Protein AF-M0FC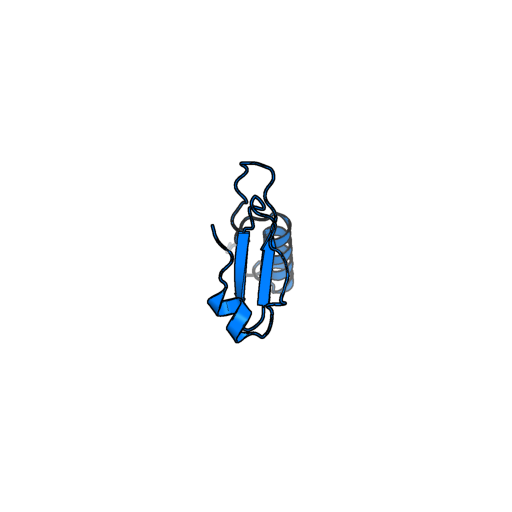08-F1 (afdb_monomer_lite)

pLDDT: mean 76.97, std 13.75, range [42.69, 95.62]

Organism: NCBI:txid1227481

Foldseek 3Di:
DDDPVVLCVVLVNDDDDDDDPPFDWDWDDPDRNDIDIDGADVVDDDDDPCPPPVNVVVVVVVCVVVVVPPPDPPDD

Structure (mmCIF, N/CA/C/O backbone):
data_AF-M0FC08-F1
#
_entry.id   AF-M0FC08-F1
#
loop_
_atom_site.group_PDB
_atom_site.id
_atom_site.type_symbol
_atom_site.label_atom_id
_atom_site.label_alt_id
_atom_site.label_comp_id
_atom_site.label_asym_id
_atom_site.label_entity_id
_atom_site.label_seq_id
_atom_site.pdbx_PDB_ins_code
_atom_site.Cartn_x
_atom_site.Cartn_y
_atom_site.Cartn_z
_atom_site.occupancy
_atom_site.B_iso_or_equiv
_atom_site.auth_seq_id
_atom_site.auth_comp_id
_atom_site.auth_asym_id
_atom_site.auth_atom_id
_atom_site.pdbx_PDB_model_num
ATOM 1 N N . MET A 1 1 ? 14.806 -4.902 -8.029 1.00 42.69 1 MET A N 1
ATOM 2 C CA . MET A 1 1 ? 13.654 -5.778 -8.335 1.00 42.69 1 MET A CA 1
ATOM 3 C C . MET A 1 1 ? 13.061 -5.336 -9.663 1.00 42.69 1 MET A C 1
ATOM 5 O O . MET A 1 1 ? 13.137 -4.155 -9.976 1.00 42.69 1 MET A O 1
ATOM 9 N N . THR A 1 2 ? 12.558 -6.274 -10.460 1.00 52.28 2 THR A N 1
ATOM 10 C CA . THR A 1 2 ? 11.980 -6.021 -11.789 1.00 52.28 2 THR A CA 1
ATOM 11 C C . THR A 1 2 ? 10.459 -6.044 -11.656 1.00 52.28 2 THR A C 1
ATOM 13 O O . THR A 1 2 ? 9.934 -6.906 -10.954 1.00 52.28 2 THR A O 1
ATOM 16 N N . LEU A 1 3 ? 9.756 -5.113 -12.305 1.00 61.97 3 LEU A N 1
ATOM 17 C CA . LEU A 1 3 ? 8.291 -5.107 -12.414 1.00 61.97 3 LEU A CA 1
ATOM 18 C C . LEU A 1 3 ? 7.748 -6.529 -12.698 1.00 61.97 3 LEU A C 1
ATOM 20 O O . LEU A 1 3 ? 8.261 -7.172 -13.621 1.00 61.97 3 LEU A O 1
ATOM 24 N N . PRO A 1 4 ? 6.725 -7.030 -11.968 1.00 67.94 4 PRO A N 1
ATOM 25 C CA . PRO A 1 4 ? 6.149 -8.363 -12.174 1.00 67.94 4 PRO A CA 1
ATOM 26 C C . PRO A 1 4 ? 5.295 -8.392 -13.451 1.00 67.94 4 PRO A C 1
ATOM 28 O O . PRO A 1 4 ? 4.064 -8.419 -13.411 1.00 67.94 4 PRO A O 1
ATOM 31 N N . ARG A 1 5 ? 5.977 -8.358 -14.601 1.00 71.94 5 ARG A N 1
ATOM 32 C CA . ARG A 1 5 ? 5.408 -8.219 -15.948 1.00 71.94 5 ARG A CA 1
ATOM 33 C C . ARG A 1 5 ? 4.279 -9.213 -16.212 1.00 71.94 5 ARG A C 1
ATOM 35 O O . ARG A 1 5 ? 3.223 -8.796 -16.669 1.00 71.94 5 ARG A O 1
ATOM 42 N N . ASP A 1 6 ? 4.465 -10.474 -15.828 1.00 72.75 6 ASP A N 1
ATOM 43 C CA . ASP A 1 6 ? 3.480 -11.545 -16.019 1.00 72.75 6 ASP A CA 1
ATOM 44 C C . ASP A 1 6 ? 2.142 -11.276 -15.313 1.00 72.75 6 ASP A C 1
ATOM 46 O O . ASP A 1 6 ? 1.091 -11.720 -15.770 1.00 72.75 6 ASP A O 1
ATOM 50 N N . ASP A 1 7 ? 2.154 -10.590 -14.169 1.00 70.75 7 ASP A N 1
ATOM 51 C CA . ASP A 1 7 ? 0.933 -10.256 -13.432 1.00 70.75 7 ASP A CA 1
ATOM 52 C C . ASP A 1 7 ? 0.254 -9.000 -13.990 1.00 70.75 7 ASP A C 1
ATOM 54 O O . ASP A 1 7 ? -0.976 -8.944 -14.039 1.00 70.75 7 ASP A O 1
ATOM 58 N N . LEU A 1 8 ? 1.042 -8.036 -14.474 1.00 72.19 8 LEU A N 1
ATOM 59 C CA . LEU A 1 8 ? 0.543 -6.844 -15.163 1.00 72.19 8 LEU A CA 1
ATOM 60 C C . LEU A 1 8 ? -0.092 -7.195 -16.517 1.00 72.19 8 LEU A C 1
ATOM 62 O O . LEU A 1 8 ? -1.138 -6.650 -16.862 1.00 72.19 8 LEU A O 1
ATOM 66 N N . GLU A 1 9 ? 0.499 -8.138 -17.251 1.00 76.44 9 GLU A N 1
ATOM 67 C CA . GLU A 1 9 ? -0.024 -8.638 -18.526 1.00 76.44 9 GLU A CA 1
ATOM 68 C C . GLU A 1 9 ? -1.373 -9.346 -18.345 1.00 76.44 9 GLU A C 1
ATOM 70 O O . GLU A 1 9 ? -2.324 -9.043 -19.058 1.00 76.44 9 GLU A O 1
ATOM 75 N N . LYS A 1 10 ? -1.508 -10.216 -17.330 1.00 73.44 10 LYS A N 1
ATOM 76 C CA . LYS A 1 10 ? -2.786 -10.891 -17.008 1.00 73.44 10 LYS A CA 1
ATOM 77 C C . LYS A 1 10 ? -3.936 -9.922 -16.728 1.00 73.44 10 LYS A C 1
ATOM 79 O O . LYS A 1 10 ? -5.096 -10.310 -16.859 1.00 73.44 10 LYS A O 1
ATOM 84 N N . ASP A 1 11 ? -3.617 -8.709 -16.287 1.00 74.69 11 ASP A N 1
ATOM 85 C CA . ASP A 1 11 ? -4.590 -7.698 -15.886 1.00 74.69 11 ASP A CA 1
ATOM 86 C C . ASP A 1 11 ? -4.800 -6.590 -16.949 1.00 74.69 11 ASP A C 1
ATOM 88 O O . ASP A 1 11 ? -5.550 -5.642 -16.669 1.00 74.69 11 ASP A O 1
ATOM 92 N N . ASP A 1 12 ? -4.209 -6.743 -18.150 1.00 71.69 12 ASP A N 1
ATOM 93 C CA . ASP A 1 12 ? -4.205 -5.787 -19.279 1.00 71.69 12 ASP A CA 1
ATOM 94 C C . ASP A 1 12 ? -3.629 -4.404 -18.903 1.00 71.69 12 ASP A C 1
ATOM 96 O O . ASP A 1 12 ? -4.182 -3.359 -19.244 1.00 71.69 12 ASP A O 1
ATOM 100 N N . LEU A 1 13 ? -2.530 -4.378 -18.140 1.00 69.31 13 LEU A N 1
ATOM 101 C CA . LEU A 1 13 ? -1.912 -3.141 -17.630 1.00 69.31 13 LEU A CA 1
ATOM 102 C C . LEU A 1 13 ? -0.610 -2.741 -18.342 1.00 69.31 13 LEU A C 1
ATOM 104 O O . LEU A 1 13 ? 0.048 -1.794 -17.913 1.00 69.31 13 LEU A O 1
ATOM 108 N N . LEU A 1 14 ? -0.202 -3.464 -19.386 1.00 70.94 14 LEU A N 1
ATOM 109 C CA . LEU A 1 14 ? 1.002 -3.152 -20.156 1.00 70.94 14 LEU A CA 1
ATOM 110 C C . LEU A 1 14 ? 0.633 -2.375 -21.424 1.00 70.94 14 LEU A C 1
ATOM 112 O O . LEU A 1 14 ? -0.188 -2.833 -22.213 1.00 70.94 14 LEU A O 1
ATOM 116 N N . GLU A 1 15 ? 1.281 -1.231 -21.634 1.00 72.94 15 GLU A N 1
ATOM 117 C CA . GLU A 1 15 ? 1.231 -0.476 -22.890 1.00 72.94 15 GLU A CA 1
ATOM 118 C C . GLU A 1 15 ? 2.557 -0.625 -23.648 1.00 72.94 15 GLU A C 1
ATOM 120 O O . GLU A 1 15 ? 3.617 -0.817 -23.047 1.00 72.94 15 GLU A O 1
ATOM 125 N N . GLU A 1 16 ? 2.511 -0.542 -24.979 1.00 69.56 16 GLU A N 1
ATOM 126 C CA . GLU A 1 16 ? 3.728 -0.502 -25.793 1.00 69.56 16 GLU A CA 1
ATOM 127 C C . GLU A 1 16 ? 4.410 0.869 -25.661 1.00 69.56 16 GLU A C 1
ATOM 129 O O . GLU A 1 16 ? 3.827 1.901 -25.993 1.00 69.56 16 GLU A O 1
ATOM 134 N N . GLY A 1 17 ? 5.661 0.881 -25.193 1.00 69.69 17 GLY A N 1
ATOM 135 C CA . GLY A 1 17 ? 6.464 2.092 -25.027 1.00 69.69 17 GLY A CA 1
ATOM 136 C C . GLY A 1 17 ? 7.893 1.798 -24.560 1.00 69.69 17 GLY A C 1
ATOM 137 O O . GLY A 1 17 ? 8.219 0.666 -24.198 1.00 69.69 17 GLY A O 1
ATOM 138 N N . GLU A 1 18 ? 8.755 2.818 -24.585 1.00 65.12 18 GLU A N 1
ATOM 139 C CA . GLU A 1 18 ? 10.114 2.726 -24.037 1.00 65.12 18 GLU A CA 1
ATOM 140 C C . GLU A 1 18 ? 10.067 2.778 -22.504 1.00 65.12 18 GLU A C 1
ATOM 142 O O . GLU A 1 18 ? 9.500 3.699 -21.914 1.00 65.12 18 GLU A O 1
ATOM 147 N N . LEU A 1 19 ? 10.663 1.775 -21.855 1.00 65.75 19 LEU A N 1
ATOM 148 C CA . LEU A 1 19 ? 10.883 1.782 -20.412 1.00 65.75 19 LEU A CA 1
ATOM 149 C C . LEU A 1 19 ? 12.196 2.525 -20.123 1.00 65.75 19 LEU A C 1
ATOM 151 O O . LEU A 1 19 ? 13.180 2.257 -20.808 1.00 65.75 19 LEU A O 1
ATOM 155 N N . PRO A 1 20 ? 12.250 3.421 -19.122 1.00 66.50 20 PRO A N 1
ATOM 156 C CA . PRO A 1 20 ? 13.509 4.037 -18.725 1.00 66.50 20 PRO A CA 1
ATOM 157 C C . PRO A 1 20 ? 14.481 2.973 -18.197 1.00 66.50 20 PRO A C 1
ATOM 159 O O . PRO A 1 20 ? 14.122 2.194 -17.313 1.00 66.50 20 PRO A O 1
ATOM 162 N N . ASP A 1 21 ? 15.717 2.977 -18.701 1.00 62.53 21 ASP A N 1
ATOM 163 C CA . ASP A 1 21 ? 16.718 1.933 -18.426 1.00 62.53 21 ASP A CA 1
ATOM 164 C C . ASP A 1 21 ? 17.138 1.834 -16.944 1.00 62.53 21 ASP A C 1
ATOM 166 O O . ASP A 1 21 ? 17.546 0.769 -16.482 1.00 62.53 21 ASP A O 1
ATOM 170 N N . GLU A 1 22 ? 17.017 2.925 -16.178 1.00 64.38 22 GLU A N 1
ATOM 171 C CA . GLU A 1 22 ? 17.553 3.040 -14.809 1.00 64.38 22 GLU A CA 1
ATOM 172 C C . GLU A 1 22 ? 16.478 3.286 -13.736 1.00 64.38 22 GLU A C 1
ATOM 174 O O . GLU A 1 22 ? 16.795 3.559 -12.577 1.00 64.38 22 GLU A O 1
ATOM 179 N N . GLN A 1 23 ? 15.188 3.181 -14.075 1.00 66.88 23 GLN A N 1
ATOM 180 C CA . GLN A 1 23 ? 14.147 3.423 -13.079 1.00 66.88 23 GLN A CA 1
ATOM 181 C C . GLN A 1 23 ? 13.936 2.193 -12.190 1.00 66.88 23 GLN A C 1
ATOM 183 O O . GLN A 1 23 ? 13.295 1.211 -12.568 1.00 66.88 23 GLN A O 1
ATOM 188 N N . HIS A 1 24 ? 14.455 2.262 -10.966 1.00 70.25 24 HIS A N 1
ATOM 189 C CA . HIS A 1 24 ? 14.126 1.299 -9.927 1.00 70.25 24 HIS A CA 1
ATOM 190 C C . HIS A 1 24 ? 12.684 1.519 -9.462 1.00 70.25 24 HIS A C 1
ATOM 192 O O . HIS A 1 24 ? 12.315 2.610 -9.036 1.00 70.25 24 HIS A O 1
ATOM 198 N N . LEU A 1 25 ? 11.867 0.474 -9.568 1.00 78.38 25 LEU A N 1
ATOM 199 C CA . LEU A 1 25 ? 10.478 0.456 -9.125 1.00 78.38 25 LEU A CA 1
ATOM 200 C C . LEU A 1 25 ? 10.287 -0.716 -8.172 1.00 78.38 25 LEU A C 1
ATOM 202 O O . LEU A 1 25 ? 10.797 -1.814 -8.416 1.00 78.38 25 LEU A O 1
ATOM 206 N N . ASP A 1 26 ? 9.523 -0.480 -7.116 1.00 80.69 26 ASP A N 1
ATOM 207 C CA . ASP A 1 26 ? 9.056 -1.523 -6.218 1.00 80.69 26 ASP A CA 1
ATOM 208 C C . ASP A 1 26 ? 7.550 -1.712 -6.397 1.00 80.69 26 ASP A C 1
ATOM 210 O O . ASP A 1 26 ? 6.788 -0.739 -6.430 1.00 80.69 26 ASP A O 1
ATOM 214 N N . VAL A 1 27 ? 7.127 -2.962 -6.586 1.00 84.62 27 VAL A N 1
ATOM 215 C CA . VAL A 1 27 ? 5.736 -3.291 -6.908 1.00 84.62 27 VAL A CA 1
ATOM 216 C C . VAL A 1 27 ? 5.215 -4.369 -5.983 1.00 84.62 27 VAL A C 1
ATOM 218 O O . VAL A 1 27 ? 5.667 -5.512 -6.015 1.00 84.62 27 VAL A O 1
ATOM 221 N N . ASP A 1 28 ? 4.168 -4.012 -5.253 1.00 86.75 28 ASP A N 1
ATOM 222 C CA . ASP A 1 28 ? 3.440 -4.907 -4.371 1.00 86.75 28 ASP A CA 1
ATOM 223 C C . ASP A 1 28 ? 2.057 -5.206 -4.945 1.00 86.75 28 ASP A C 1
ATOM 225 O O . ASP A 1 28 ? 1.258 -4.307 -5.233 1.00 86.75 28 ASP A O 1
ATOM 229 N N . ARG A 1 29 ? 1.727 -6.491 -5.063 1.00 86.88 29 ARG A N 1
ATOM 230 C CA . ARG A 1 29 ? 0.380 -6.929 -5.432 1.00 86.88 29 ARG A CA 1
ATOM 231 C C . ARG A 1 29 ? -0.470 -7.115 -4.178 1.00 86.88 29 ARG A C 1
ATOM 233 O O . ARG A 1 29 ? -0.200 -7.994 -3.367 1.00 86.88 29 ARG A O 1
ATOM 240 N N . LEU A 1 30 ? -1.546 -6.339 -4.057 1.00 88.88 30 LEU A N 1
ATOM 241 C CA . LEU A 1 30 ? -2.466 -6.403 -2.911 1.00 88.88 30 LEU A CA 1
ATOM 242 C C . LEU A 1 30 ? -3.696 -7.286 -3.157 1.00 88.88 30 LEU A C 1
ATOM 244 O O . LEU A 1 30 ? -4.451 -7.585 -2.233 1.00 88.88 30 LEU A O 1
ATOM 248 N N . GLY A 1 31 ? -3.929 -7.689 -4.405 1.00 86.88 31 GLY A N 1
ATOM 249 C CA . GLY A 1 31 ? -5.072 -8.508 -4.781 1.00 86.88 31 GLY A CA 1
ATOM 250 C C . GLY A 1 31 ? -5.242 -8.607 -6.291 1.00 86.88 31 GLY A C 1
ATOM 251 O O . GLY A 1 31 ? -4.368 -8.227 -7.074 1.00 86.88 31 GLY A O 1
ATOM 252 N N . ARG A 1 32 ? -6.391 -9.134 -6.723 1.00 88.56 32 ARG A N 1
ATOM 253 C CA . ARG A 1 32 ? -6.718 -9.226 -8.151 1.00 88.56 32 ARG A CA 1
ATOM 254 C C . ARG A 1 32 ? -6.862 -7.816 -8.7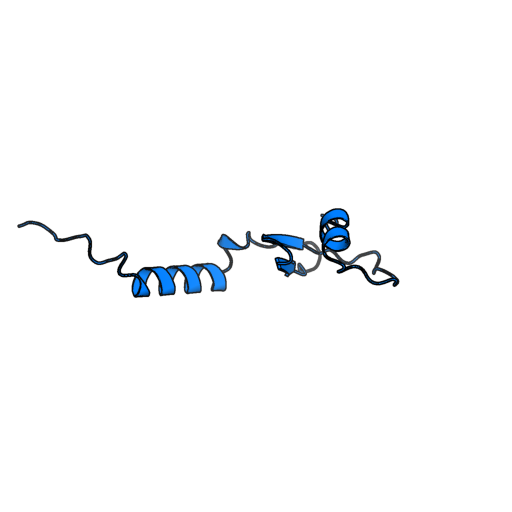30 1.00 88.56 32 ARG A C 1
ATOM 256 O O . ARG A 1 32 ? -7.712 -7.066 -8.254 1.00 88.56 32 ARG A O 1
ATOM 263 N N . ARG A 1 33 ? -6.073 -7.479 -9.759 1.00 84.25 33 ARG A N 1
ATOM 264 C CA . ARG A 1 33 ? -6.059 -6.153 -10.399 1.00 84.25 33 ARG A CA 1
ATOM 265 C C . ARG A 1 33 ? -5.788 -4.997 -9.432 1.00 84.25 33 ARG A C 1
ATOM 267 O O . ARG A 1 33 ? -6.290 -3.896 -9.632 1.00 84.25 33 ARG A O 1
ATOM 274 N N . THR A 1 34 ? -5.063 -5.241 -8.341 1.00 86.75 34 THR A N 1
ATOM 275 C CA . THR A 1 34 ? -4.715 -4.203 -7.361 1.00 86.75 34 THR A CA 1
ATOM 276 C C . THR A 1 34 ? -3.228 -4.266 -7.067 1.00 86.75 34 THR A C 1
ATOM 278 O O . THR A 1 34 ? -2.742 -5.242 -6.492 1.00 86.75 34 THR A O 1
ATOM 281 N N . TYR A 1 35 ? -2.532 -3.203 -7.449 1.00 85.31 35 TYR A N 1
ATOM 282 C CA . TYR A 1 35 ? -1.086 -3.068 -7.342 1.00 85.31 35 TYR A CA 1
ATOM 283 C C . TYR A 1 35 ? -0.752 -1.732 -6.692 1.00 85.31 35 TYR A C 1
ATOM 285 O O . TYR A 1 35 ? -1.437 -0.734 -6.926 1.00 85.31 35 TYR A O 1
ATOM 293 N N . VAL A 1 36 ? 0.308 -1.717 -5.895 1.00 88.06 36 VAL A N 1
ATOM 294 C CA . VAL A 1 36 ? 0.956 -0.497 -5.428 1.00 88.06 36 VAL A CA 1
ATOM 295 C C . VAL A 1 36 ? 2.306 -0.424 -6.119 1.00 88.06 36 VAL A C 1
ATOM 297 O O . VAL A 1 36 ? 3.081 -1.372 -6.059 1.00 88.06 36 VAL A O 1
ATOM 300 N N . VAL A 1 37 ? 2.562 0.694 -6.791 1.00 86.44 37 VAL A N 1
ATOM 301 C CA . VAL A 1 37 ? 3.842 0.982 -7.442 1.00 86.44 37 VAL A CA 1
ATOM 302 C C . VAL A 1 37 ? 4.505 2.107 -6.667 1.00 86.44 37 VAL A C 1
ATOM 304 O O . VAL A 1 37 ? 3.881 3.143 -6.417 1.00 86.44 37 VAL A O 1
ATOM 307 N N . ARG A 1 38 ? 5.752 1.891 -6.259 1.00 86.06 38 ARG A N 1
ATOM 308 C CA . ARG A 1 38 ? 6.533 2.828 -5.454 1.00 86.06 38 ARG A CA 1
ATOM 309 C C . ARG A 1 38 ? 7.871 3.089 -6.126 1.00 86.06 38 ARG A C 1
ATOM 311 O O . ARG A 1 38 ? 8.462 2.195 -6.727 1.00 86.06 38 ARG A O 1
ATOM 318 N N . ILE A 1 39 ? 8.326 4.331 -6.015 1.00 83.31 39 ILE A N 1
ATOM 319 C CA . ILE A 1 39 ? 9.578 4.793 -6.606 1.00 83.31 39 ILE A CA 1
ATOM 320 C C . ILE A 1 39 ? 10.528 5.099 -5.443 1.00 83.31 39 ILE A C 1
ATOM 322 O O . ILE A 1 39 ? 10.293 6.088 -4.745 1.00 83.31 39 ILE A O 1
ATOM 326 N N . PRO A 1 40 ? 11.525 4.242 -5.161 1.00 78.56 40 PRO A N 1
ATOM 327 C CA . PRO A 1 40 ? 12.579 4.568 -4.208 1.00 78.56 40 PRO A CA 1
ATOM 328 C C . PRO A 1 40 ? 13.385 5.788 -4.667 1.00 78.56 40 PRO A C 1
ATOM 330 O O . PRO A 1 40 ? 13.517 6.054 -5.862 1.00 78.56 40 PRO A O 1
ATOM 333 N N . GLU A 1 41 ? 13.964 6.507 -3.706 1.00 78.62 41 GLU A N 1
ATOM 334 C CA . GLU A 1 41 ? 15.065 7.430 -3.997 1.00 78.62 41 GLU A CA 1
ATOM 335 C C . GLU A 1 41 ? 16.278 6.647 -4.536 1.00 78.62 41 GLU A C 1
ATOM 337 O O . GLU A 1 41 ? 16.378 5.433 -4.336 1.00 78.62 41 GLU A O 1
ATOM 342 N N . GLU A 1 42 ? 17.205 7.312 -5.232 1.00 75.31 42 GLU A N 1
ATOM 343 C CA . GLU A 1 42 ? 18.381 6.648 -5.811 1.00 75.31 42 GLU A CA 1
ATOM 344 C C . GLU A 1 42 ? 19.152 5.830 -4.761 1.00 75.31 42 GLU A C 1
ATOM 346 O O . GLU A 1 42 ? 19.674 6.366 -3.784 1.00 75.31 42 GLU A O 1
ATOM 351 N N . GLY A 1 43 ? 19.220 4.510 -4.966 1.00 68.38 43 GLY A N 1
ATOM 352 C CA . GLY A 1 43 ? 19.902 3.581 -4.059 1.00 68.38 43 GLY A CA 1
ATOM 353 C C . GLY A 1 43 ? 19.224 3.376 -2.698 1.00 68.38 43 GLY A C 1
ATOM 354 O O . GLY A 1 43 ? 19.839 2.783 -1.812 1.00 68.38 43 GLY A O 1
ATOM 355 N N . GLY A 1 44 ? 17.994 3.865 -2.514 1.00 72.62 44 GLY A N 1
ATOM 356 C CA . GLY A 1 44 ? 17.222 3.716 -1.283 1.00 72.62 44 GLY A CA 1
ATOM 357 C C . GLY A 1 44 ? 16.337 2.470 -1.276 1.00 72.62 44 GLY A C 1
ATOM 358 O O . GLY A 1 44 ? 15.705 2.133 -2.276 1.00 72.62 44 GLY A O 1
ATOM 359 N N . ASP A 1 45 ? 16.242 1.817 -0.119 1.00 81.38 45 ASP A N 1
ATOM 360 C CA . ASP A 1 45 ? 15.230 0.791 0.131 1.00 81.38 45 ASP A CA 1
ATOM 361 C C . ASP A 1 45 ? 13.920 1.441 0.592 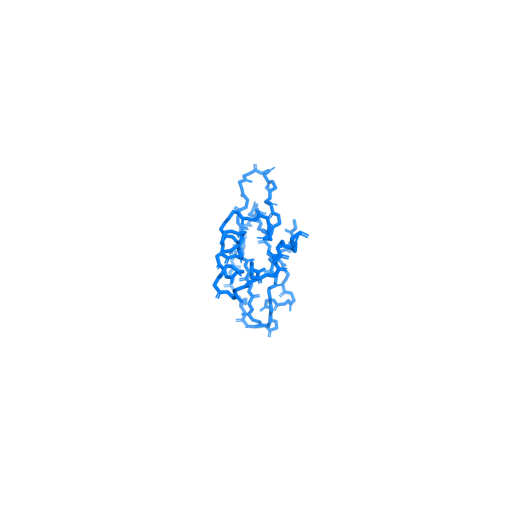1.00 81.38 45 ASP A C 1
ATOM 363 O O . ASP A 1 45 ? 13.911 2.443 1.312 1.00 81.38 45 ASP A O 1
ATOM 367 N N . LEU A 1 46 ? 12.793 0.848 0.204 1.00 85.31 46 LEU A N 1
ATOM 368 C CA . LEU A 1 46 ? 11.482 1.235 0.715 1.00 85.31 46 LEU A CA 1
ATOM 369 C C . LEU A 1 46 ? 11.101 0.341 1.903 1.00 85.31 46 LEU A C 1
ATOM 371 O O . LEU A 1 46 ? 11.377 -0.859 1.870 1.00 85.31 46 LEU A O 1
ATOM 375 N N . PRO A 1 47 ? 10.425 0.880 2.937 1.00 88.31 47 PRO A N 1
ATOM 376 C CA . PRO A 1 47 ? 9.874 0.048 4.003 1.00 88.31 47 PRO A CA 1
ATOM 377 C C . PRO A 1 47 ? 8.831 -0.921 3.436 1.00 88.31 47 PRO A C 1
ATOM 379 O O . PRO A 1 47 ? 8.222 -0.654 2.397 1.00 88.31 47 PRO A O 1
ATOM 382 N N . GLU A 1 48 ? 8.550 -2.021 4.131 1.0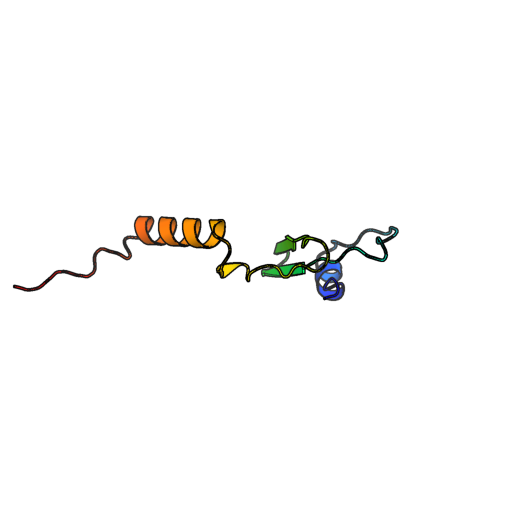0 88.62 48 GLU A N 1
ATOM 383 C CA . GLU A 1 48 ? 7.412 -2.869 3.763 1.00 88.62 48 GLU A CA 1
ATOM 384 C C . GLU A 1 48 ? 6.109 -2.055 3.805 1.00 88.62 48 GLU A C 1
ATOM 386 O O . GLU A 1 48 ? 5.944 -1.183 4.661 1.00 88.62 48 GLU A O 1
ATOM 391 N N . LEU A 1 49 ? 5.145 -2.343 2.921 1.00 89.62 49 LEU A N 1
ATOM 392 C CA . LEU A 1 49 ? 3.876 -1.599 2.894 1.00 89.62 49 LEU A CA 1
ATOM 393 C C . LEU A 1 49 ? 3.163 -1.571 4.250 1.00 89.62 49 LEU A C 1
ATOM 395 O O . LEU A 1 49 ? 2.584 -0.552 4.621 1.00 89.62 49 LEU A O 1
ATOM 399 N N . ALA A 1 50 ? 3.214 -2.675 4.998 1.00 90.06 50 ALA A N 1
ATOM 400 C CA . ALA A 1 50 ? 2.611 -2.773 6.325 1.00 90.06 50 ALA A CA 1
ATOM 401 C C . ALA A 1 50 ? 3.259 -1.836 7.361 1.00 90.06 50 ALA A C 1
ATOM 403 O O . ALA A 1 50 ? 2.606 -1.490 8.340 1.00 90.06 50 ALA A O 1
ATOM 404 N N . GLN A 1 51 ? 4.507 -1.421 7.125 1.00 91.38 51 GLN A N 1
ATOM 405 C CA . GLN A 1 51 ? 5.312 -0.556 7.992 1.00 91.38 51 GLN A CA 1
ATOM 406 C C . GLN A 1 51 ? 5.272 0.915 7.552 1.00 91.38 51 GLN A C 1
ATOM 408 O O . GLN A 1 51 ? 5.885 1.778 8.177 1.00 91.38 51 GLN A O 1
ATOM 413 N N . CYS A 1 52 ? 4.577 1.239 6.458 1.00 92.44 52 CYS A N 1
ATOM 414 C CA . CYS A 1 52 ? 4.376 2.629 6.079 1.00 92.44 52 CYS A CA 1
ATOM 415 C C . CYS A 1 52 ? 3.483 3.326 7.118 1.00 92.44 52 CYS A C 1
ATOM 417 O O . CYS A 1 52 ? 2.374 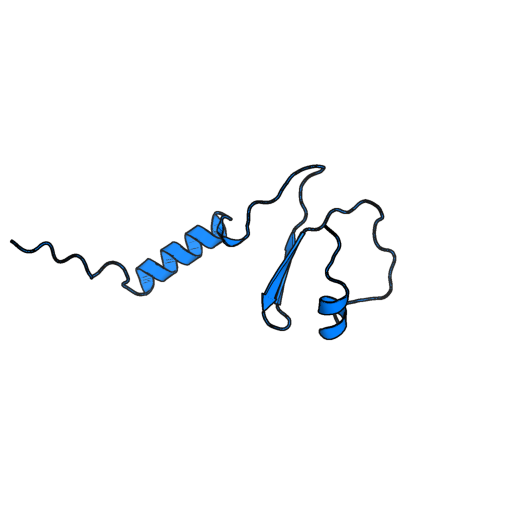2.865 7.388 1.00 92.44 52 CYS A O 1
ATOM 419 N N . GLU A 1 53 ? 3.909 4.490 7.617 1.00 92.69 53 GLU A N 1
ATOM 420 C CA . GLU A 1 53 ? 3.204 5.253 8.666 1.00 92.69 53 GLU A CA 1
ATOM 421 C C . GLU A 1 53 ? 1.706 5.441 8.363 1.00 92.69 53 GLU A C 1
ATOM 423 O O . GLU A 1 53 ? 0.844 5.289 9.228 1.00 92.69 53 GLU A O 1
ATOM 428 N N . VAL A 1 54 ? 1.368 5.736 7.103 1.00 92.38 54 VAL A N 1
ATOM 429 C CA . VAL A 1 54 ? -0.025 5.909 6.674 1.00 92.38 54 VAL A CA 1
ATOM 430 C C . VAL A 1 54 ? -0.842 4.620 6.802 1.00 92.38 54 VAL A C 1
ATOM 432 O O . VAL A 1 54 ? -2.008 4.672 7.200 1.00 92.38 54 VAL A O 1
ATOM 435 N N . VAL A 1 55 ? -0.244 3.467 6.497 1.00 92.94 55 VAL A N 1
ATOM 436 C CA . VAL A 1 55 ? -0.890 2.154 6.591 1.00 92.94 55 VAL A CA 1
ATOM 437 C C . VAL A 1 55 ? -1.106 1.797 8.055 1.00 92.94 55 VAL A C 1
ATOM 439 O O . VAL A 1 55 ? -2.237 1.485 8.435 1.00 92.94 55 VAL A O 1
ATOM 442 N N . GLU A 1 56 ? -0.079 1.949 8.892 1.00 95.31 56 GLU A N 1
ATOM 443 C CA . GLU A 1 56 ? -0.176 1.721 10.338 1.00 95.31 56 GLU A CA 1
ATOM 444 C C . GLU A 1 56 ? -1.239 2.618 10.981 1.00 95.31 56 GLU A C 1
ATOM 446 O O . GLU A 1 56 ? -2.105 2.146 11.721 1.00 95.31 56 GLU A O 1
ATOM 451 N N . ARG A 1 57 ? -1.253 3.910 10.634 1.00 95.56 57 ARG A N 1
ATOM 452 C CA . ARG A 1 57 ? -2.240 4.870 11.139 1.00 95.56 57 ARG A CA 1
ATOM 453 C C . ARG A 1 57 ? -3.666 4.499 10.739 1.00 95.56 57 ARG A C 1
ATOM 455 O O . ARG A 1 57 ? -4.582 4.604 11.559 1.00 95.56 57 ARG A O 1
ATOM 462 N N . LEU A 1 58 ? -3.884 4.092 9.488 1.00 95.62 58 LEU A N 1
ATOM 463 C CA . LEU A 1 58 ? -5.202 3.660 9.016 1.00 95.62 58 LEU A CA 1
ATOM 464 C C . LEU A 1 58 ? -5.642 2.357 9.688 1.00 95.62 58 LEU A C 1
ATOM 466 O O . LEU A 1 58 ? -6.814 2.240 10.056 1.00 95.62 58 LEU A O 1
ATOM 470 N N . ALA A 1 59 ? -4.726 1.407 9.878 1.00 93.44 59 ALA A N 1
ATOM 471 C CA . ALA A 1 59 ? -4.989 0.162 10.590 1.00 93.44 59 ALA A CA 1
ATOM 472 C C . ALA A 1 59 ? -5.359 0.427 12.059 1.00 93.44 59 ALA A C 1
ATOM 474 O O . ALA A 1 59 ? -6.396 -0.050 12.522 1.00 93.44 59 ALA A O 1
ATOM 475 N N . ALA A 1 60 ? -4.586 1.265 12.757 1.00 93.12 60 ALA A N 1
ATOM 476 C CA . ALA A 1 60 ? -4.850 1.663 14.138 1.00 93.12 60 ALA A CA 1
ATOM 477 C C . ALA A 1 60 ? -6.209 2.363 14.280 1.00 93.12 60 ALA A C 1
ATOM 479 O O . ALA A 1 60 ? -7.010 1.996 15.140 1.00 93.12 60 ALA A O 1
ATOM 480 N N . LYS A 1 61 ? -6.515 3.318 13.390 1.00 95.00 61 LYS A N 1
ATOM 481 C CA . LYS A 1 61 ? -7.823 3.987 13.366 1.00 95.00 61 LYS A CA 1
ATOM 482 C C . LYS A 1 61 ? -8.964 2.979 13.207 1.00 95.00 61 LYS A C 1
ATOM 484 O O . LYS A 1 61 ? -9.915 3.009 13.980 1.00 95.00 61 LYS A O 1
ATOM 489 N N . ARG A 1 62 ? -8.856 2.056 12.246 1.00 94.19 62 ARG A N 1
ATOM 490 C CA . ARG A 1 62 ? -9.882 1.025 12.020 1.00 94.19 62 ARG A CA 1
ATOM 491 C C . ARG A 1 62 ? -10.029 0.084 13.214 1.00 94.19 62 ARG A C 1
ATOM 493 O O . ARG A 1 62 ? -11.150 -0.292 13.533 1.00 94.19 62 ARG A O 1
ATOM 500 N N . ALA A 1 63 ? -8.939 -0.282 13.885 1.00 92.94 63 ALA A N 1
ATOM 501 C CA . ALA A 1 63 ? -8.995 -1.116 15.085 1.00 92.94 63 ALA A CA 1
ATOM 502 C C . ALA A 1 63 ? -9.764 -0.429 16.230 1.00 92.94 63 ALA A C 1
ATOM 504 O O . ALA A 1 63 ? -10.569 -1.075 16.907 1.00 92.94 63 ALA A O 1
ATOM 505 N N . LEU A 1 64 ? -9.564 0.884 16.406 1.00 91.56 64 LEU A N 1
ATOM 506 C CA . LEU A 1 64 ? -10.333 1.693 17.355 1.00 91.56 64 LEU A CA 1
ATOM 507 C C . LEU A 1 64 ? -11.817 1.760 16.964 1.00 91.56 64 LEU A C 1
ATOM 509 O O . LEU A 1 64 ? -12.674 1.511 17.812 1.00 91.56 64 LEU A O 1
ATOM 513 N N . ASP A 1 65 ? -12.116 2.015 15.686 1.00 91.31 65 ASP A N 1
ATOM 514 C CA . ASP A 1 65 ? -13.488 2.093 15.161 1.00 91.31 65 ASP A CA 1
ATOM 515 C C . ASP A 1 65 ? -14.242 0.750 15.293 1.00 91.31 65 ASP A C 1
ATOM 517 O O . ASP A 1 65 ? -15.442 0.728 15.562 1.00 91.31 65 ASP A O 1
ATOM 521 N N . LEU A 1 66 ? -13.536 -0.379 15.154 1.00 85.81 66 LEU A N 1
AT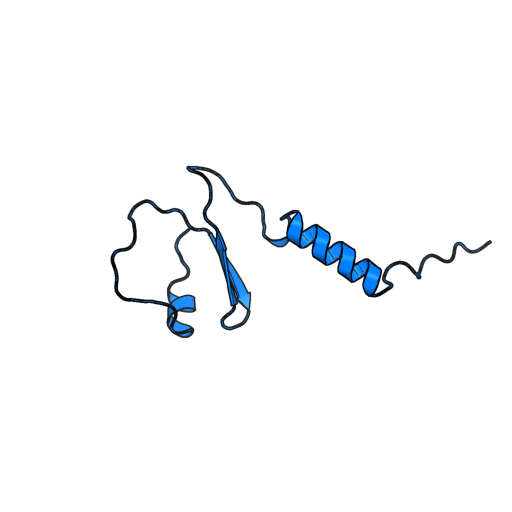OM 522 C CA . LEU A 1 66 ? -14.082 -1.737 15.296 1.00 85.81 66 LEU A CA 1
ATOM 523 C C . LEU A 1 66 ? -14.232 -2.194 16.760 1.00 85.81 66 LEU A C 1
ATOM 525 O O . LEU A 1 66 ? -14.686 -3.310 17.009 1.00 85.81 66 LEU A O 1
ATOM 529 N N . GLY A 1 67 ? -13.868 -1.360 17.739 1.00 75.06 67 GLY A N 1
ATOM 530 C CA . GLY A 1 67 ? -14.044 -1.675 19.158 1.00 75.06 67 GLY A CA 1
ATOM 531 C C . GLY A 1 67 ? -13.067 -2.719 19.707 1.00 75.06 67 GLY A C 1
ATOM 532 O O . GLY A 1 67 ? -13.319 -3.276 20.778 1.00 75.06 67 GLY A O 1
ATOM 533 N N . VAL A 1 68 ? -11.925 -2.941 19.043 1.00 62.12 68 VAL A N 1
ATOM 534 C CA . VAL A 1 68 ? -10.885 -3.912 19.456 1.00 62.12 68 VAL A CA 1
ATOM 535 C C . VAL A 1 68 ? -10.243 -3.554 20.821 1.00 62.12 68 VAL A C 1
ATOM 537 O O . VAL A 1 68 ? -9.473 -4.328 21.375 1.00 62.12 68 VAL A O 1
ATOM 540 N N . GLY A 1 69 ? -10.623 -2.429 21.441 1.00 56.72 69 GLY A N 1
ATOM 541 C CA . GLY A 1 69 ? -10.190 -2.002 22.779 1.00 56.72 69 GLY A CA 1
ATOM 542 C C . GLY A 1 69 ? -11.163 -2.242 23.949 1.00 56.72 69 GLY A C 1
ATOM 543 O O . GLY A 1 69 ? -10.828 -1.871 25.070 1.00 56.72 69 GLY A O 1
ATOM 544 N N . ARG A 1 70 ? -12.357 -2.833 23.763 1.00 55.50 70 ARG A N 1
ATOM 545 C CA . ARG A 1 70 ? -13.347 -3.012 24.863 1.00 55.50 70 ARG A CA 1
ATOM 546 C C . ARG A 1 70 ? -13.216 -4.317 25.673 1.00 55.50 70 ARG A C 1
ATOM 548 O O . ARG A 1 70 ? -14.144 -4.689 26.383 1.00 55.50 70 ARG A O 1
ATOM 555 N N . GLY A 1 71 ? -12.079 -5.007 25.582 1.00 55.88 71 GLY A N 1
ATOM 556 C CA . GLY A 1 71 ? -11.875 -6.340 26.166 1.00 55.88 71 GLY A CA 1
ATOM 557 C C . GLY A 1 71 ? -10.999 -6.428 27.418 1.00 55.88 71 GLY A C 1
ATOM 558 O O . GLY A 1 71 ? -10.742 -7.540 27.862 1.00 55.88 71 GLY A O 1
ATOM 559 N N . VAL A 1 72 ? -10.534 -5.319 28.001 1.00 58.31 72 VAL A N 1
ATOM 560 C CA . VAL A 1 72 ? -9.816 -5.363 29.289 1.00 58.31 72 VAL A CA 1
ATOM 561 C C . VAL A 1 72 ? -10.703 -4.746 30.364 1.00 58.31 72 VAL A C 1
ATOM 563 O O . VAL A 1 72 ? -10.509 -3.614 30.794 1.00 58.31 72 VAL A O 1
ATOM 566 N N . SER A 1 73 ? -11.726 -5.503 30.767 1.00 56.88 73 SER A N 1
ATOM 567 C CA . SER A 1 73 ? -12.356 -5.290 32.068 1.00 56.88 73 SER A CA 1
ATOM 568 C C . SER A 1 73 ? -11.345 -5.752 33.109 1.00 56.88 73 SER A C 1
ATOM 570 O O . SER A 1 73 ? -11.145 -6.950 33.298 1.00 56.88 73 SER A O 1
ATOM 572 N N . GLN A 1 74 ? -10.656 -4.794 33.721 1.00 49.81 74 GLN A N 1
ATOM 573 C CA . GLN A 1 74 ? -9.879 -5.014 34.931 1.00 49.81 74 GLN A CA 1
ATOM 574 C C . GLN A 1 74 ? -10.864 -5.522 35.995 1.00 49.81 74 GLN A C 1
ATOM 576 O O . GLN A 1 74 ? -11.772 -4.795 36.385 1.00 49.81 74 GLN A O 1
ATOM 581 N N . ALA A 1 75 ? -10.776 -6.811 36.324 1.00 49.09 75 ALA A N 1
ATOM 582 C CA . ALA A 1 75 ? -11.515 -7.406 37.430 1.00 49.09 75 ALA A CA 1
ATOM 583 C C . ALA A 1 75 ? -10.891 -6.938 38.753 1.00 49.09 75 ALA A C 1
ATOM 585 O O . ALA A 1 75 ? -9.665 -6.815 38.826 1.00 49.09 75 ALA A O 1
ATOM 586 N N . ASP A 1 76 ? -11.773 -6.653 39.713 1.00 43.75 76 ASP A N 1
ATOM 587 C CA . ASP A 1 76 ? -11.524 -6.152 41.073 1.00 43.75 76 ASP A CA 1
ATOM 588 C C . ASP A 1 76 ? -10.426 -6.892 41.860 1.00 43.75 76 ASP A C 1
ATOM 590 O O . ASP A 1 76 ? -10.347 -8.141 41.766 1.00 43.75 76 ASP A O 1
#

Radius of gyration: 18.96 Å; chains: 1; bounding box: 34×19×67 Å

Secondary structure (DSSP, 8-state):
----HHHHHHTT---SSPPPTT---EEEEEETTEEEEE-PPTTPPPPPGGGSHHHHHHHHHHHHHTTTTTT-----

InterPro domains:
  IPR058366 Domain of unknown function DUF8053 [PF26227] (2-42)

Sequence (76 aa):
MTLPRDDLEKDDLLEEGELPDEQHLDVDRLGRRTYVVRIPEEGGDLPELAQCEVVERLAAKRALDLGVGRGVSQAD